Protein AF-A0A6G6WSA3-F1 (afdb_monomer)

Mean predicted aligned error: 6.94 Å

Radius of gyration: 13.83 Å; Cα contacts (8 Å, |Δi|>4): 45; chains: 1; bounding box: 44×20×34 Å

pLDDT: mean 85.13, std 17.1, range [39.84, 97.94]

Secondary structure (DSSP, 8-state):
------------HHHHHHHHHHHHHHHHHH-S--HHHHHHHHHHHHHHHHTT---HHHHHHHHHTTTTTTTT-

Solvent-accessible surface area (backbone atoms only — not comparable to full-atom values): 4456 Å² total; per-residue (Å²): 134,83,81,83,75,75,75,80,77,78,74,54,74,65,54,49,50,49,54,52,52,34,48,52,50,38,39,60,76,68,45,96,67,54,74,66,58,49,48,53,31,46,51,44,35,48,55,45,39,70,74,70,55,79,55,62,67,61,42,28,54,60,34,41,59,82,48,75,72,58,81,78,114

Structure (mmCIF, N/CA/C/O backbone):
data_AF-A0A6G6WSA3-F1
#
_entry.id   AF-A0A6G6WSA3-F1
#
loop_
_atom_site.group_PDB
_atom_site.id
_atom_site.type_symbol
_atom_site.label_atom_id
_atom_site.label_alt_id
_atom_site.label_comp_id
_atom_site.label_asym_id
_atom_site.label_entity_id
_atom_site.label_seq_id
_atom_site.pdbx_PDB_ins_code
_atom_site.Cartn_x
_atom_site.Cartn_y
_atom_site.Cartn_z
_atom_site.occupancy
_atom_site.B_iso_or_equiv
_atom_site.auth_seq_id
_atom_site.auth_comp_id
_atom_site.auth_asym_id
_atom_site.auth_atom_id
_atom_site.pdbx_PDB_model_num
ATOM 1 N N . MET A 1 1 ? 33.184 -11.609 2.446 1.00 47.12 1 MET A N 1
ATOM 2 C CA . MET A 1 1 ? 31.848 -10.976 2.442 1.00 47.12 1 MET A CA 1
ATOM 3 C C . MET A 1 1 ? 31.514 -10.621 1.004 1.00 47.12 1 MET A C 1
ATOM 5 O O . MET A 1 1 ? 32.277 -9.873 0.409 1.00 47.12 1 MET A O 1
ATOM 9 N N . LYS A 1 2 ? 30.474 -11.216 0.409 1.00 39.84 2 LYS A N 1
ATOM 10 C CA . LYS A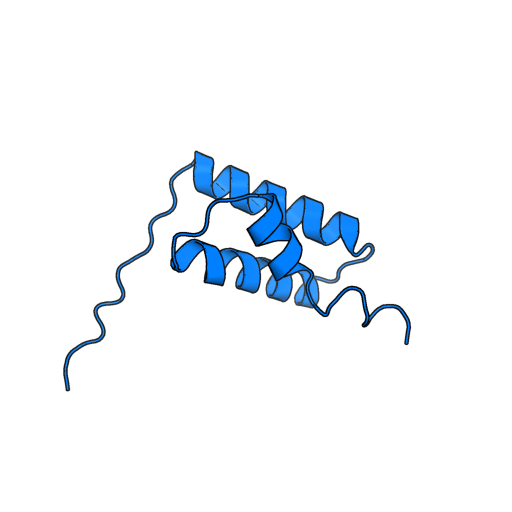 1 2 ? 29.987 -10.760 -0.902 1.00 39.84 2 LYS A CA 1
ATOM 11 C C . LYS A 1 2 ? 29.220 -9.449 -0.682 1.00 39.84 2 LYS A C 1
ATOM 13 O O . LYS A 1 2 ? 28.438 -9.406 0.268 1.00 39.84 2 LYS A O 1
ATOM 18 N N . PRO A 1 3 ? 29.456 -8.399 -1.480 1.00 48.22 3 PRO A N 1
ATOM 19 C CA . PRO A 1 3 ? 28.686 -7.172 -1.370 1.00 48.22 3 PRO A CA 1
ATOM 20 C C . PRO A 1 3 ? 27.239 -7.471 -1.773 1.00 48.22 3 PRO A C 1
ATOM 22 O O . PRO A 1 3 ? 26.996 -8.103 -2.801 1.00 48.22 3 PRO A O 1
ATOM 25 N N . LEU A 1 4 ? 26.290 -7.052 -0.937 1.00 50.22 4 LEU A N 1
ATOM 26 C CA . LEU A 1 4 ? 24.886 -6.960 -1.314 1.00 50.22 4 LEU A CA 1
ATOM 27 C C . LEU A 1 4 ? 24.808 -5.806 -2.311 1.00 50.22 4 LEU A C 1
ATOM 29 O O . LEU A 1 4 ? 24.790 -4.643 -1.915 1.00 50.22 4 LEU A O 1
ATOM 33 N N . VAL A 1 5 ? 24.874 -6.120 -3.601 1.00 50.19 5 VAL A N 1
ATOM 34 C CA . VAL A 1 5 ? 24.503 -5.160 -4.636 1.00 50.19 5 VAL A CA 1
ATOM 35 C C . VAL A 1 5 ? 23.010 -4.943 -4.431 1.00 50.19 5 VAL A C 1
ATOM 37 O O . VAL A 1 5 ? 22.214 -5.833 -4.715 1.00 50.19 5 VAL A O 1
ATOM 40 N N . ALA A 1 6 ? 22.642 -3.824 -3.809 1.00 55.03 6 ALA A N 1
ATOM 41 C CA . ALA A 1 6 ? 21.267 -3.367 -3.827 1.00 55.03 6 ALA A CA 1
ATOM 42 C C . ALA A 1 6 ? 20.969 -3.059 -5.293 1.00 55.03 6 ALA A C 1
ATOM 44 O O . ALA A 1 6 ? 21.439 -2.052 -5.817 1.00 55.03 6 ALA A O 1
ATOM 45 N N . GLU A 1 7 ? 20.301 -3.978 -5.987 1.00 61.47 7 GLU A N 1
ATOM 46 C CA . GLU A 1 7 ? 19.697 -3.647 -7.270 1.00 61.47 7 GLU A CA 1
ATOM 47 C C . GLU A 1 7 ? 18.740 -2.487 -6.994 1.00 61.47 7 GLU A C 1
ATOM 49 O O . GLU A 1 7 ? 17.779 -2.625 -6.233 1.00 61.47 7 GLU A O 1
ATOM 54 N N . GLU A 1 8 ? 19.074 -1.305 -7.512 1.00 67.25 8 GLU A N 1
ATOM 55 C CA . GLU A 1 8 ? 18.191 -0.151 -7.428 1.00 67.25 8 GLU A CA 1
ATOM 56 C C . GLU A 1 8 ? 16.931 -0.493 -8.219 1.00 67.25 8 GLU A C 1
ATOM 58 O O . GLU A 1 8 ? 16.938 -0.545 -9.449 1.00 67.25 8 GLU A O 1
ATOM 63 N N . VAL A 1 9 ? 15.847 -0.777 -7.500 1.00 73.75 9 VAL A N 1
ATOM 64 C CA . VAL A 1 9 ? 14.537 -0.948 -8.116 1.00 73.75 9 VAL A CA 1
ATOM 65 C C . VAL A 1 9 ? 14.076 0.433 -8.558 1.00 73.75 9 VAL A C 1
ATOM 67 O O . VAL A 1 9 ? 13.722 1.281 -7.738 1.00 73.75 9 VAL A O 1
ATOM 70 N N . VAL A 1 10 ? 14.116 0.664 -9.865 1.00 85.31 10 VAL A N 1
ATOM 71 C CA . VAL A 1 10 ? 13.595 1.879 -10.484 1.00 85.31 10 VAL A CA 1
ATOM 72 C C . VAL A 1 10 ? 12.154 1.615 -10.887 1.00 85.31 10 VAL A C 1
ATOM 74 O O . VAL A 1 10 ? 11.892 0.665 -11.619 1.00 85.31 10 VAL A O 1
ATOM 77 N N . PHE A 1 11 ? 11.241 2.460 -10.411 1.00 89.19 11 PHE A N 1
ATOM 78 C CA . PHE A 1 11 ? 9.854 2.453 -10.859 1.00 89.19 11 PHE A CA 1
ATOM 79 C C . PHE A 1 11 ? 9.664 3.477 -11.973 1.00 89.19 11 PHE A C 1
ATOM 81 O O . PHE A 1 11 ? 10.071 4.635 -11.829 1.00 89.19 11 PHE A O 1
ATOM 88 N N . ASP A 1 12 ? 9.030 3.072 -13.064 1.00 93.06 12 ASP A N 1
ATOM 89 C CA . ASP A 1 12 ? 8.609 3.997 -14.104 1.00 93.06 12 ASP A CA 1
ATOM 90 C C . ASP A 1 12 ? 7.384 4.832 -13.674 1.00 93.06 12 ASP A C 1
ATOM 92 O O . ASP A 1 12 ? 6.830 4.701 -12.577 1.00 93.06 12 ASP A O 1
ATOM 96 N N . ALA A 1 13 ? 6.971 5.762 -14.535 1.00 94.19 13 ALA A N 1
ATOM 97 C CA . ALA A 1 13 ? 5.877 6.675 -14.227 1.00 94.19 13 ALA A CA 1
ATOM 98 C C . ALA A 1 13 ? 4.520 5.967 -14.060 1.00 94.19 13 ALA A C 1
ATOM 100 O O . ALA A 1 13 ? 3.689 6.442 -13.279 1.00 94.19 13 ALA A O 1
ATOM 101 N N . ASP A 1 14 ? 4.283 4.870 -14.775 1.00 94.81 14 ASP A N 1
ATOM 102 C CA . ASP A 1 14 ? 3.027 4.127 -14.721 1.00 94.81 14 ASP A CA 1
ATOM 103 C C . ASP A 1 14 ? 2.993 3.218 -13.490 1.00 94.81 14 ASP A C 1
ATOM 105 O O . ASP A 1 14 ? 1.982 3.176 -12.783 1.00 94.81 14 ASP A O 1
ATOM 109 N N . GLU A 1 15 ? 4.122 2.601 -13.144 1.00 94.00 15 GLU A N 1
ATOM 110 C CA . GLU A 1 15 ? 4.305 1.874 -11.890 1.00 94.00 15 GLU A CA 1
ATOM 111 C C . GLU A 1 15 ? 4.091 2.800 -10.687 1.00 94.00 15 GLU A C 1
ATOM 113 O O . GLU A 1 15 ? 3.316 2.481 -9.786 1.00 94.00 15 GLU A O 1
ATOM 118 N N . LEU A 1 16 ? 4.685 3.997 -10.680 1.00 94.75 16 LEU A N 1
ATOM 119 C CA . LEU A 1 16 ? 4.460 4.968 -9.604 1.00 94.75 16 LEU A CA 1
ATOM 120 C C . LEU A 1 16 ? 2.984 5.372 -9.488 1.00 94.75 16 LEU A C 1
ATOM 122 O O . LEU A 1 16 ? 2.458 5.472 -8.375 1.00 94.75 16 LEU A O 1
ATOM 126 N N . ARG A 1 17 ? 2.287 5.580 -10.613 1.00 96.50 17 ARG A N 1
ATOM 127 C CA . ARG A 1 17 ? 0.843 5.877 -10.610 1.00 96.50 17 ARG A CA 1
ATOM 128 C C . ARG A 1 17 ? 0.039 4.729 -10.018 1.00 96.50 17 ARG A C 1
ATOM 130 O O . ARG A 1 17 ? -0.826 4.982 -9.178 1.00 96.50 17 ARG A O 1
ATOM 137 N N . LEU A 1 18 ? 0.351 3.495 -10.404 1.00 95.81 18 LEU A N 1
ATOM 138 C CA . LEU A 1 18 ? -0.274 2.295 -9.862 1.00 95.81 18 LEU A CA 1
ATOM 139 C C . LEU A 1 18 ? -0.090 2.218 -8.339 1.00 95.81 18 LEU A C 1
ATOM 141 O O . LEU A 1 18 ? -1.073 2.087 -7.610 1.00 95.81 18 LEU A O 1
ATOM 145 N N . LEU A 1 19 ? 1.140 2.372 -7.841 1.00 96.38 19 LEU A N 1
ATOM 146 C CA . LEU A 1 19 ? 1.439 2.309 -6.405 1.00 96.38 19 LEU A CA 1
ATOM 147 C C . LEU A 1 19 ? 0.707 3.407 -5.614 1.00 96.38 19 LEU A C 1
ATOM 149 O O . LEU A 1 19 ? 0.192 3.151 -4.524 1.00 96.38 19 LEU A O 1
ATOM 153 N N . ILE A 1 20 ? 0.596 4.618 -6.173 1.00 97.19 20 ILE A N 1
ATOM 154 C CA . ILE A 1 20 ? -0.180 5.714 -5.570 1.00 97.19 20 ILE A CA 1
ATOM 155 C C . ILE A 1 20 ? -1.674 5.373 -5.526 1.00 97.19 20 ILE A C 1
ATOM 157 O O . ILE A 1 20 ? -2.325 5.644 -4.514 1.00 97.19 20 ILE A O 1
ATOM 161 N N . MET A 1 21 ? -2.228 4.794 -6.596 1.00 97.94 21 MET A N 1
ATOM 162 C CA . MET A 1 21 ? -3.632 4.372 -6.631 1.00 97.94 21 MET A CA 1
ATOM 163 C C . MET A 1 21 ? -3.916 3.290 -5.589 1.00 97.94 21 MET A C 1
ATOM 165 O O . MET A 1 21 ? -4.897 3.401 -4.856 1.00 97.94 21 MET A O 1
ATOM 169 N N . ILE A 1 22 ? -3.032 2.297 -5.467 1.00 97.62 22 ILE A N 1
ATOM 170 C CA . ILE A 1 22 ? -3.152 1.229 -4.468 1.00 97.62 22 ILE A CA 1
ATOM 171 C C . ILE A 1 22 ? -3.113 1.809 -3.055 1.00 97.62 22 ILE A C 1
ATOM 173 O O . ILE A 1 22 ? -3.957 1.460 -2.237 1.00 97.62 22 ILE A O 1
ATOM 177 N N . LEU A 1 23 ? -2.176 2.718 -2.764 1.00 97.06 23 LEU A N 1
ATOM 178 C CA . LEU A 1 23 ? -2.082 3.355 -1.448 1.00 97.06 23 LEU A CA 1
ATOM 179 C C . LEU A 1 23 ? -3.364 4.116 -1.094 1.00 97.06 23 LEU A C 1
ATOM 181 O O . LEU A 1 23 ? -3.841 4.013 0.032 1.00 97.06 23 LEU A O 1
ATOM 185 N N . ARG A 1 24 ? -3.928 4.869 -2.046 1.00 96.50 24 ARG A N 1
ATOM 186 C CA . ARG A 1 24 ? -5.192 5.591 -1.835 1.00 96.50 24 ARG A CA 1
ATOM 187 C C . ARG A 1 24 ? -6.336 4.626 -1.539 1.00 96.50 24 ARG A C 1
ATOM 189 O O . ARG A 1 24 ? -6.982 4.785 -0.509 1.00 96.50 24 ARG A O 1
ATOM 196 N N . GLN A 1 25 ? -6.514 3.601 -2.375 1.00 97.00 25 GLN A N 1
ATOM 197 C CA . GLN A 1 25 ? -7.585 2.623 -2.190 1.00 97.00 25 GLN A CA 1
ATOM 198 C C . GLN A 1 25 ? -7.429 1.847 -0.877 1.00 97.00 25 GLN A C 1
ATOM 200 O O . GLN A 1 25 ? -8.395 1.670 -0.149 1.00 97.00 25 GLN A O 1
ATOM 205 N N . ALA A 1 26 ? -6.209 1.435 -0.526 1.00 95.31 26 ALA A N 1
ATOM 206 C CA . ALA A 1 26 ? -5.936 0.743 0.730 1.00 95.31 26 ALA A CA 1
ATOM 207 C C . ALA A 1 26 ? -6.285 1.605 1.955 1.00 95.31 26 ALA A C 1
ATOM 209 O O . ALA A 1 26 ? -6.843 1.094 2.924 1.00 95.31 26 ALA A O 1
ATOM 210 N N . CYS A 1 27 ? -5.978 2.906 1.921 1.00 94.69 27 CYS A N 1
ATOM 211 C CA . CYS A 1 27 ? -6.382 3.823 2.986 1.00 94.69 27 CYS A CA 1
ATOM 212 C C . CYS A 1 27 ? -7.908 3.974 3.061 1.00 94.69 27 CYS A C 1
ATOM 214 O O . CYS A 1 27 ? -8.458 3.948 4.158 1.00 94.69 27 CYS A O 1
ATOM 216 N N . GLU A 1 28 ? -8.591 4.096 1.921 1.00 94.12 28 GLU A N 1
ATOM 217 C CA . GLU A 1 28 ? -10.058 4.173 1.866 1.00 94.12 28 GLU A CA 1
ATOM 218 C C . GLU A 1 28 ? -10.729 2.907 2.418 1.00 94.12 28 GLU A C 1
ATOM 220 O O . GLU A 1 28 ? -11.666 3.013 3.208 1.00 94.12 28 GLU A O 1
ATOM 225 N N . ASP A 1 29 ? -10.210 1.724 2.076 1.00 91.94 29 ASP A N 1
ATOM 226 C CA . ASP A 1 29 ? -10.723 0.430 2.543 1.00 91.94 29 ASP A CA 1
ATOM 227 C C . ASP A 1 29 ? -10.608 0.276 4.076 1.00 91.94 29 ASP A C 1
ATOM 229 O O . ASP A 1 29 ? -11.425 -0.400 4.705 1.00 91.94 29 ASP A O 1
ATOM 233 N N . ILE A 1 30 ? -9.595 0.901 4.689 1.00 90.06 30 ILE A N 1
ATOM 234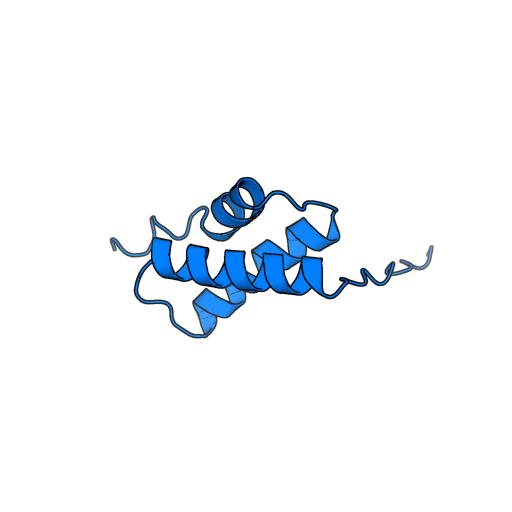 C CA . ILE A 1 30 ? -9.367 0.886 6.144 1.00 90.06 30 ILE A CA 1
ATOM 235 C C . ILE A 1 30 ? -10.197 1.965 6.862 1.00 90.06 30 ILE A C 1
ATOM 237 O O . ILE A 1 30 ? -10.654 1.735 7.986 1.00 90.06 30 ILE A O 1
ATOM 241 N N . GLY A 1 31 ? -10.396 3.129 6.238 1.00 89.12 31 GLY A N 1
ATOM 242 C CA . GLY A 1 31 ? -11.106 4.272 6.813 1.00 89.12 31 GLY A CA 1
ATOM 243 C C . GLY A 1 31 ? -10.156 5.368 7.321 1.00 89.12 31 GLY A C 1
ATOM 244 O O . GLY A 1 31 ? -9.222 5.736 6.615 1.00 89.12 31 GLY A O 1
ATOM 245 N N . PRO A 1 32 ? -10.379 5.968 8.505 1.00 89.19 32 PRO A N 1
ATOM 246 C CA . PRO A 1 32 ? -9.474 6.984 9.042 1.00 89.19 32 PRO A CA 1
ATOM 247 C C . PRO A 1 32 ? -8.061 6.420 9.253 1.00 89.19 32 PRO A C 1
ATOM 249 O O . PRO A 1 32 ? -7.853 5.534 10.080 1.00 89.19 32 PRO A O 1
ATOM 252 N N . VAL A 1 33 ? -7.089 6.947 8.507 1.00 91.38 33 VAL A N 1
ATOM 253 C CA . VAL A 1 33 ? -5.679 6.539 8.553 1.00 91.38 33 VAL A CA 1
ATOM 254 C C . VAL A 1 33 ? -4.830 7.729 9.002 1.00 91.38 33 VAL A C 1
ATOM 256 O O . VAL A 1 33 ? -4.902 8.797 8.395 1.00 91.38 33 VAL A O 1
ATOM 259 N N . ASP A 1 34 ? -4.023 7.550 10.050 1.00 93.19 34 ASP A N 1
ATOM 260 C CA . ASP A 1 34 ? -3.026 8.542 10.464 1.00 93.19 34 ASP A CA 1
ATOM 261 C C . ASP A 1 34 ? -1.736 8.439 9.625 1.00 93.19 34 ASP A C 1
ATOM 263 O O . ASP A 1 34 ? -1.520 7.483 8.875 1.00 93.19 34 ASP A O 1
ATOM 267 N N . ASP A 1 35 ? -0.849 9.429 9.734 1.00 93.88 35 ASP A N 1
ATOM 268 C CA . ASP A 1 35 ? 0.376 9.466 8.921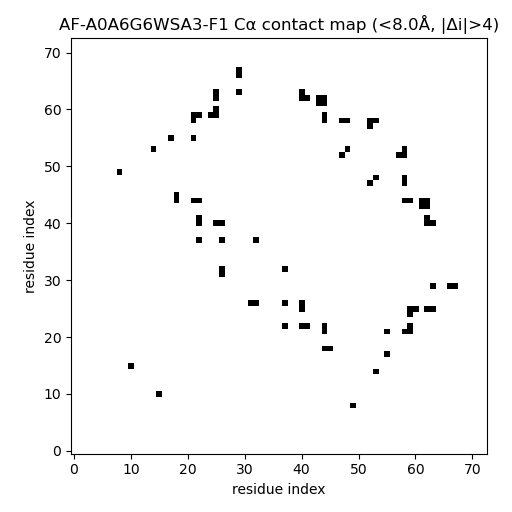 1.00 93.88 35 ASP A CA 1
ATOM 269 C C . ASP A 1 35 ? 1.287 8.252 9.163 1.00 93.88 35 ASP A C 1
ATOM 271 O O . ASP A 1 35 ? 1.976 7.785 8.247 1.00 93.88 35 ASP A O 1
ATOM 275 N N . LYS A 1 36 ? 1.267 7.699 10.382 1.00 93.94 36 LYS A N 1
ATOM 276 C CA . LYS A 1 36 ? 2.051 6.515 10.737 1.00 93.94 36 LYS A CA 1
ATOM 277 C C . LYS A 1 36 ? 1.522 5.285 10.008 1.00 93.94 36 LYS A C 1
ATOM 279 O O . LYS A 1 36 ? 2.286 4.608 9.322 1.00 93.94 36 LYS A O 1
ATOM 284 N N . LEU A 1 37 ? 0.225 5.017 10.110 1.00 93.56 37 LEU A N 1
ATOM 285 C CA . LEU A 1 37 ? -0.419 3.883 9.466 1.00 93.56 37 LEU A CA 1
ATOM 286 C C . LEU A 1 37 ? -0.340 3.998 7.943 1.00 93.56 37 LEU A C 1
ATOM 288 O O . LEU A 1 37 ? -0.038 3.018 7.265 1.00 93.56 37 LEU A O 1
ATOM 292 N N . ARG A 1 38 ? -0.505 5.206 7.395 1.00 95.06 38 ARG A N 1
ATOM 293 C CA . ARG A 1 38 ? -0.316 5.467 5.962 1.00 95.06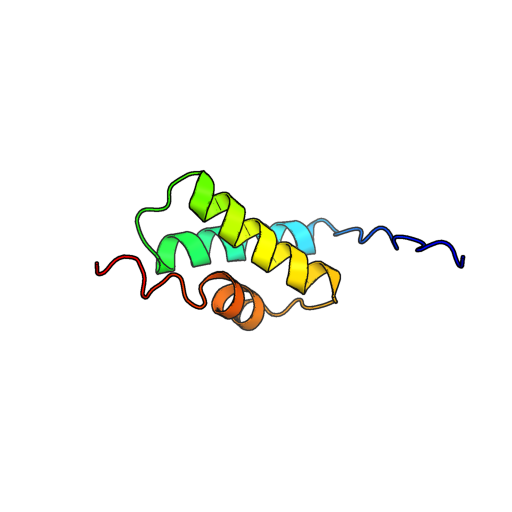 38 ARG A CA 1
ATOM 294 C C . ARG A 1 38 ? 1.096 5.107 5.501 1.00 95.06 38 ARG A C 1
ATOM 296 O O . ARG A 1 38 ? 1.257 4.508 4.438 1.00 95.06 38 ARG A O 1
ATOM 303 N N . SER A 1 39 ? 2.107 5.442 6.300 1.00 95.12 39 SER A N 1
ATOM 304 C CA . SER A 1 39 ? 3.504 5.093 6.016 1.00 95.12 39 SE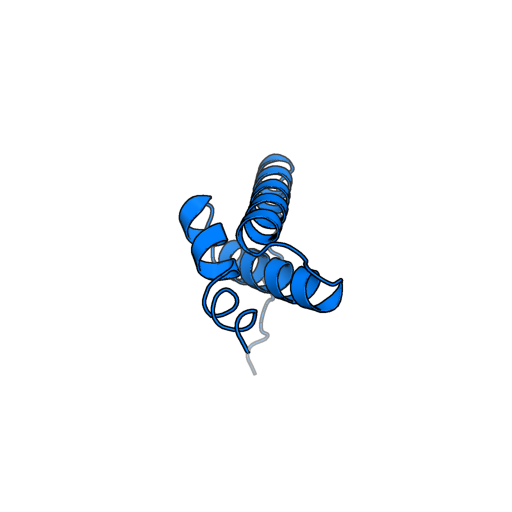R A CA 1
ATOM 305 C C . SER A 1 39 ? 3.742 3.581 6.091 1.00 95.12 39 SER A C 1
ATOM 307 O O . SER A 1 39 ? 4.445 3.024 5.251 1.00 95.12 39 SER A O 1
ATOM 309 N N . GLU A 1 40 ? 3.123 2.892 7.053 1.00 94.69 40 GLU A N 1
ATOM 310 C CA . GLU A 1 40 ? 3.179 1.427 7.158 1.00 94.69 40 GLU A CA 1
ATOM 311 C C . GLU A 1 40 ? 2.555 0.739 5.931 1.00 94.69 40 GLU A C 1
ATOM 313 O O . GLU A 1 40 ? 3.152 -0.189 5.381 1.00 94.69 40 GLU A O 1
ATOM 318 N N . ILE A 1 41 ? 1.400 1.221 5.459 1.00 95.44 41 ILE A N 1
ATOM 319 C CA . ILE A 1 41 ? 0.736 0.727 4.241 1.00 95.44 41 ILE A CA 1
ATOM 320 C C . ILE A 1 41 ? 1.641 0.945 3.021 1.00 95.44 41 ILE A C 1
ATOM 322 O O . ILE A 1 41 ? 1.898 0.003 2.271 1.00 95.44 41 ILE A O 1
ATOM 326 N N . ALA A 1 42 ? 2.177 2.157 2.847 1.00 95.94 42 ALA A N 1
ATOM 327 C CA . ALA A 1 42 ? 3.068 2.482 1.733 1.00 95.94 42 ALA A CA 1
ATOM 328 C C . ALA A 1 42 ? 4.313 1.581 1.706 1.00 95.94 42 ALA A C 1
ATOM 330 O O . ALA A 1 42 ? 4.659 1.039 0.657 1.00 95.94 42 ALA A O 1
ATOM 331 N N . ASN A 1 43 ? 4.943 1.348 2.861 1.00 95.19 43 ASN A N 1
ATOM 332 C CA . ASN A 1 43 ? 6.111 0.473 2.970 1.00 95.19 43 ASN A CA 1
ATOM 333 C C . ASN A 1 43 ? 5.804 -0.977 2.579 1.00 95.19 43 ASN A C 1
ATOM 335 O O . ASN A 1 43 ? 6.640 -1.635 1.963 1.00 95.19 43 ASN A O 1
ATOM 339 N N . ARG A 1 44 ? 4.610 -1.486 2.900 1.00 94.88 44 ARG A N 1
ATOM 340 C CA . ARG A 1 44 ? 4.197 -2.841 2.501 1.00 94.88 44 ARG A CA 1
ATOM 341 C C . ARG A 1 44 ? 3.991 -2.962 0.995 1.00 94.88 44 ARG A C 1
ATOM 343 O O . ARG A 1 44 ? 4.431 -3.952 0.416 1.00 94.88 44 ARG A O 1
ATOM 350 N N . ILE A 1 45 ? 3.360 -1.961 0.378 1.00 95.62 45 ILE A N 1
ATOM 351 C CA . ILE A 1 45 ? 3.170 -1.902 -1.079 1.00 95.62 45 ILE A CA 1
ATOM 352 C C . ILE A 1 45 ? 4.537 -1.867 -1.769 1.00 95.62 45 ILE A C 1
ATOM 354 O O . ILE A 1 45 ? 4.815 -2.701 -2.626 1.00 95.62 45 ILE A O 1
ATOM 358 N N . LEU A 1 46 ? 5.418 -0.960 -1.336 1.00 94.25 46 LEU A N 1
ATOM 359 C CA . LEU A 1 46 ? 6.766 -0.826 -1.888 1.00 94.25 46 LEU A CA 1
ATOM 360 C C . LEU A 1 46 ? 7.592 -2.097 -1.706 1.00 94.25 46 LEU A C 1
ATOM 362 O O . LEU A 1 46 ? 8.258 -2.519 -2.641 1.00 94.25 46 LEU A O 1
ATOM 366 N N . SER A 1 47 ? 7.521 -2.743 -0.541 1.00 93.00 47 SER A N 1
ATOM 367 C CA . SER A 1 47 ? 8.252 -3.984 -0.293 1.00 93.00 47 SER A CA 1
ATOM 368 C C . SER A 1 47 ? 7.876 -5.070 -1.300 1.00 93.00 47 SER A C 1
ATOM 370 O O . SER A 1 47 ? 8.769 -5.677 -1.879 1.00 93.00 47 SER A O 1
ATOM 372 N N . MET A 1 48 ? 6.588 -5.286 -1.574 1.00 93.69 48 MET A N 1
ATOM 373 C CA . MET A 1 48 ? 6.166 -6.258 -2.588 1.00 93.69 48 MET A CA 1
ATOM 374 C C . MET A 1 48 ? 6.539 -5.831 -4.009 1.00 93.69 48 MET A C 1
ATOM 376 O O . MET A 1 48 ? 7.022 -6.650 -4.789 1.00 93.69 48 MET A O 1
ATOM 380 N N . ALA A 1 49 ? 6.376 -4.547 -4.328 1.00 93.75 49 ALA A N 1
ATOM 381 C CA . ALA A 1 49 ? 6.751 -4.017 -5.631 1.00 93.75 49 ALA A CA 1
ATOM 382 C C . ALA A 1 49 ? 8.262 -4.167 -5.893 1.00 93.75 49 ALA A C 1
ATOM 384 O O . ALA A 1 49 ? 8.671 -4.541 -6.991 1.00 93.75 49 ALA A O 1
ATOM 385 N N . CYS A 1 50 ? 9.112 -4.004 -4.881 1.00 92.06 50 CYS A N 1
ATOM 386 C CA . CYS A 1 50 ? 10.545 -4.269 -5.013 1.00 92.06 50 CYS A CA 1
ATOM 387 C C . CYS A 1 50 ? 10.874 -5.739 -5.326 1.00 92.06 50 CYS A C 1
ATOM 389 O O . CYS A 1 50 ? 11.932 -6.007 -5.880 1.00 92.06 50 CYS A O 1
ATOM 391 N N . HIS A 1 51 ? 9.974 -6.683 -5.034 1.00 90.19 51 HIS A N 1
ATOM 392 C CA . HIS A 1 51 ? 10.119 -8.097 -5.406 1.00 90.19 51 HIS A CA 1
ATOM 393 C C . HIS A 1 51 ? 9.473 -8.444 -6.761 1.00 90.19 51 HIS A C 1
ATOM 395 O O . HIS A 1 51 ? 9.409 -9.615 -7.126 1.00 90.19 51 HIS A O 1
ATOM 401 N N . GLY A 1 52 ? 9.003 -7.442 -7.512 1.00 90.12 52 GLY A N 1
ATOM 402 C CA . GLY A 1 52 ? 8.443 -7.610 -8.856 1.00 90.12 52 GLY A CA 1
ATOM 403 C C . GLY A 1 52 ? 6.919 -7.717 -8.922 1.00 90.12 52 GLY A C 1
ATOM 404 O O . GLY A 1 52 ? 6.383 -7.818 -10.021 1.00 90.12 52 GLY A O 1
ATOM 405 N N . GLU A 1 53 ? 6.204 -7.650 -7.794 1.00 94.56 53 GLU A N 1
ATOM 406 C CA . GLU A 1 53 ? 4.738 -7.672 -7.818 1.00 94.56 53 GLU A CA 1
ATOM 407 C C . GLU A 1 53 ? 4.177 -6.371 -8.409 1.00 94.56 53 GLU A C 1
ATOM 409 O O . GLU A 1 53 ? 4.626 -5.273 -8.064 1.00 94.56 53 GLU A O 1
ATOM 414 N N . ARG A 1 54 ? 3.198 -6.488 -9.307 1.00 91.69 54 ARG A N 1
ATOM 415 C CA . ARG A 1 54 ? 2.554 -5.370 -10.020 1.00 91.69 54 ARG A CA 1
ATOM 416 C C . ARG A 1 54 ? 1.040 -5.506 -10.107 1.00 91.69 54 ARG A C 1
ATOM 418 O O . ARG A 1 54 ? 0.387 -4.628 -10.660 1.00 91.69 54 ARG A O 1
ATOM 425 N N . ASP A 1 55 ? 0.468 -6.574 -9.575 1.00 95.69 55 ASP A N 1
ATOM 426 C CA . ASP A 1 55 ? -0.972 -6.735 -9.540 1.00 95.69 55 ASP A CA 1
ATOM 427 C C . ASP A 1 55 ? -1.607 -5.819 -8.485 1.00 95.69 55 ASP A C 1
ATOM 429 O O . ASP A 1 55 ? -1.212 -5.788 -7.314 1.00 95.69 55 ASP A O 1
ATOM 433 N N . PHE A 1 56 ? -2.622 -5.069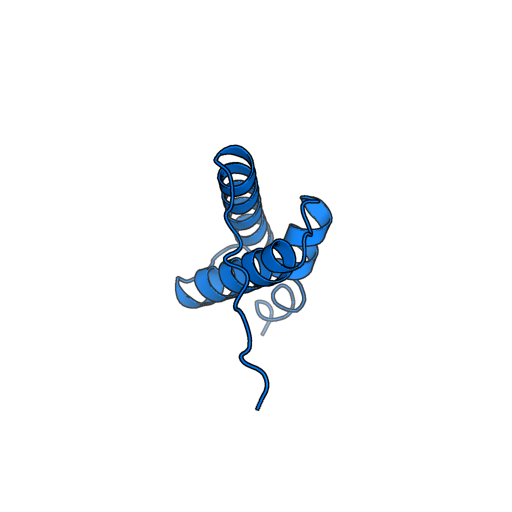 -8.911 1.00 95.69 56 PHE A N 1
ATOM 434 C CA . PHE A 1 56 ? -3.297 -4.090 -8.067 1.00 95.69 56 PHE A CA 1
ATOM 435 C C . PHE A 1 56 ? -3.938 -4.745 -6.840 1.00 95.69 56 PHE A C 1
ATOM 437 O O . PHE A 1 56 ? -3.744 -4.279 -5.713 1.00 95.69 56 PHE A O 1
ATOM 444 N N . GLU A 1 57 ? -4.711 -5.814 -7.047 1.00 96.25 57 GLU A N 1
ATOM 445 C CA . GLU A 1 57 ? -5.470 -6.449 -5.969 1.00 96.25 57 GLU A CA 1
ATOM 446 C C . GLU A 1 57 ? -4.539 -7.124 -4.967 1.00 96.25 57 GLU A C 1
ATOM 448 O O . GLU A 1 57 ? -4.729 -6.985 -3.758 1.00 96.25 57 GLU A O 1
ATOM 453 N N . THR A 1 58 ? -3.500 -7.794 -5.457 1.00 95.44 58 THR A N 1
ATOM 454 C CA . THR A 1 58 ? -2.493 -8.470 -4.639 1.00 95.44 58 THR A CA 1
ATOM 455 C C . THR A 1 58 ? -1.765 -7.478 -3.740 1.00 95.44 58 THR A C 1
ATOM 457 O O . THR A 1 58 ? -1.717 -7.670 -2.520 1.00 95.44 58 THR A O 1
ATOM 460 N N . LEU A 1 59 ? -1.277 -6.369 -4.306 1.00 96.06 59 LEU A N 1
ATOM 461 C CA . LEU A 1 59 ? -0.609 -5.316 -3.541 1.00 96.06 59 LEU A CA 1
ATOM 462 C C . LEU A 1 59 ? -1.550 -4.676 -2.509 1.00 96.06 59 LEU A C 1
ATOM 464 O O . LEU A 1 59 ? -1.162 -4.508 -1.351 1.00 96.06 59 LEU A O 1
ATOM 468 N N . ARG A 1 60 ? -2.797 -4.364 -2.886 1.00 95.44 60 ARG A N 1
ATOM 469 C CA . ARG A 1 60 ? -3.803 -3.776 -1.982 1.00 95.44 60 ARG A CA 1
ATOM 470 C C . ARG A 1 60 ? -4.144 -4.705 -0.816 1.00 95.44 60 ARG A C 1
ATOM 472 O O . ARG A 1 60 ? -4.140 -4.286 0.345 1.00 95.44 60 ARG A O 1
ATOM 479 N N . ASN A 1 61 ? -4.435 -5.969 -1.112 1.00 94.00 61 ASN A N 1
ATOM 4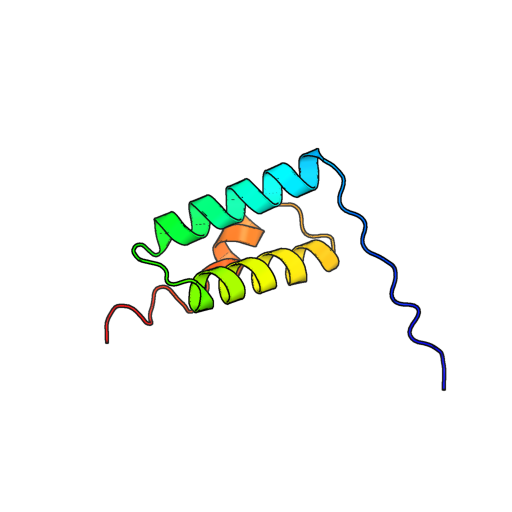80 C CA . ASN A 1 61 ? -4.824 -6.958 -0.109 1.00 94.00 61 ASN A CA 1
ATOM 481 C C . ASN A 1 61 ? -3.675 -7.208 0.877 1.00 94.00 61 ASN A C 1
ATOM 483 O O . ASN A 1 61 ? -3.893 -7.263 2.086 1.00 94.00 61 ASN A O 1
ATOM 487 N N . HIS A 1 62 ? -2.437 -7.292 0.383 1.00 93.25 62 HIS A N 1
ATOM 488 C CA . HIS A 1 62 ? -1.271 -7.446 1.247 1.00 93.25 62 HIS A CA 1
ATOM 489 C C . HIS A 1 62 ? -1.014 -6.204 2.110 1.00 93.25 62 HIS A C 1
ATOM 491 O O . HIS A 1 62 ? -0.728 -6.316 3.305 1.00 93.25 62 HIS A O 1
ATOM 497 N N . ALA A 1 63 ? -1.155 -5.006 1.537 1.00 93.12 63 ALA A N 1
ATOM 498 C CA . ALA A 1 63 ? -0.937 -3.759 2.259 1.00 93.12 63 ALA A CA 1
ATOM 499 C C . ALA A 1 63 ? -1.878 -3.614 3.466 1.00 93.12 63 ALA A C 1
ATOM 501 O O . ALA A 1 63 ? -1.443 -3.204 4.544 1.00 93.12 63 ALA A O 1
ATOM 502 N N . THR A 1 64 ? -3.137 -4.027 3.305 1.00 92.38 64 THR A N 1
ATOM 503 C CA . THR A 1 64 ? -4.199 -3.932 4.323 1.00 92.38 64 THR A CA 1
ATOM 504 C C . THR A 1 64 ? -4.254 -5.127 5.288 1.00 92.38 64 THR A C 1
ATOM 506 O O . THR A 1 64 ? -4.937 -5.068 6.319 1.00 92.38 64 THR A O 1
ATOM 509 N N . LEU A 1 65 ? -3.505 -6.203 5.014 1.00 88.69 65 LEU A N 1
ATOM 510 C CA . LEU A 1 65 ? -3.539 -7.439 5.797 1.00 88.69 65 LEU A CA 1
ATOM 511 C C . LEU A 1 65 ? -3.199 -7.190 7.278 1.00 88.69 65 LEU A C 1
ATOM 513 O O . LEU A 1 65 ? -2.168 -6.609 7.626 1.00 88.69 6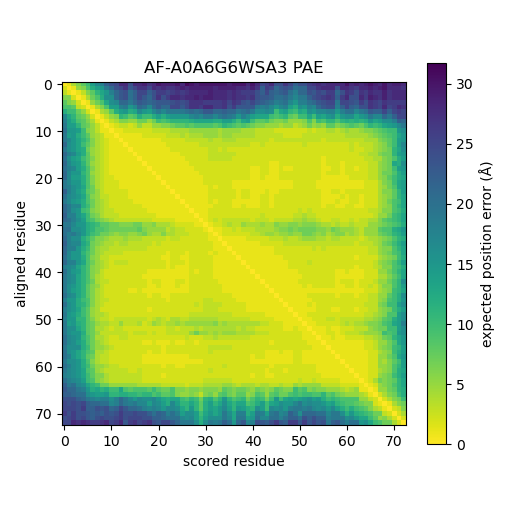5 LEU A O 1
ATOM 517 N N . GLY A 1 66 ? -4.075 -7.635 8.180 1.00 78.81 66 GLY A N 1
ATOM 518 C CA . GLY A 1 66 ? -3.890 -7.475 9.627 1.00 78.81 66 GLY A CA 1
ATOM 519 C C . GLY A 1 66 ? -4.091 -6.050 10.167 1.00 78.81 66 GLY A C 1
ATOM 520 O O . GLY A 1 66 ? -3.935 -5.850 11.371 1.00 78.81 66 GLY A O 1
ATOM 521 N N . ILE A 1 67 ? -4.461 -5.077 9.322 1.00 79.75 67 ILE A N 1
ATOM 522 C CA . ILE A 1 67 ? -4.823 -3.710 9.741 1.00 79.75 67 ILE A CA 1
ATOM 523 C C . ILE A 1 67 ? -6.332 -3.601 9.979 1.00 79.75 67 ILE A C 1
ATOM 525 O O . ILE A 1 67 ? -6.747 -3.077 11.009 1.00 79.75 67 ILE A O 1
ATOM 529 N N . ALA A 1 68 ? -7.155 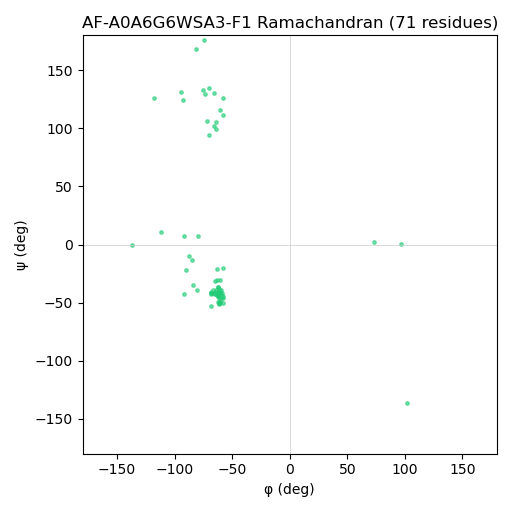-4.191 9.105 1.00 60.25 68 ALA A N 1
ATOM 530 C CA . ALA A 1 68 ? -8.618 -4.178 9.234 1.00 60.25 68 ALA A CA 1
ATOM 531 C C . ALA A 1 68 ? -9.139 -4.777 10.565 1.00 60.25 68 ALA A C 1
ATOM 533 O O . ALA A 1 68 ? -10.251 -4.482 10.993 1.00 60.25 68 ALA A O 1
ATOM 534 N N . GLY A 1 69 ? -8.327 -5.593 11.250 1.00 55.62 69 GLY A N 1
ATOM 535 C CA . GLY A 1 69 ? -8.635 -6.133 12.579 1.00 55.62 69 GLY A CA 1
ATOM 536 C C . GLY A 1 69 ? -8.267 -5.225 13.762 1.00 55.62 69 GLY A C 1
ATOM 537 O O . GLY A 1 69 ? -8.707 -5.500 14.873 1.00 55.62 69 GLY A O 1
ATOM 538 N N . ARG A 1 70 ? -7.472 -4.163 13.561 1.00 54.19 70 ARG A N 1
ATOM 539 C CA . ARG A 1 70 ? -6.984 -3.281 14.641 1.00 54.19 70 ARG A CA 1
ATOM 540 C C . ARG A 1 70 ? -7.902 -2.096 14.946 1.00 54.19 70 ARG A C 1
ATOM 542 O O . ARG A 1 70 ? -7.868 -1.610 16.066 1.00 54.19 70 ARG A O 1
ATOM 549 N N . SER A 1 71 ? -8.760 -1.683 14.012 1.00 48.03 71 SER A N 1
ATOM 550 C CA . SER A 1 71 ? -9.730 -0.589 14.224 1.00 48.03 71 SER A CA 1
ATOM 551 C C . SER A 1 71 ? -10.997 -0.994 14.998 1.00 48.03 71 SER A C 1
ATOM 553 O O . SER A 1 71 ? -11.933 -0.205 15.081 1.00 48.03 71 SER A O 1
ATOM 555 N N . ARG A 1 72 ? -11.076 -2.221 15.538 1.00 45.53 72 ARG A N 1
ATOM 556 C CA . ARG A 1 72 ? -12.230 -2.715 16.322 1.00 45.53 72 ARG A CA 1
ATOM 557 C C . ARG A 1 72 ? -11.937 -2.936 17.816 1.00 45.53 72 ARG A C 1
ATOM 559 O O . ARG A 1 72 ? -12.760 -3.558 18.483 1.00 45.53 72 ARG A O 1
ATOM 566 N N . ALA A 1 73 ? -10.794 -2.472 18.321 1.00 40.53 73 ALA A N 1
ATOM 567 C CA . ALA A 1 73 ? -10.433 -2.555 19.739 1.00 40.53 73 ALA A CA 1
ATOM 568 C C . ALA A 1 73 ? -10.594 -1.202 20.437 1.00 40.53 73 ALA A C 1
ATOM 570 O O . ALA A 1 73 ? -10.220 -0.183 19.815 1.00 40.53 73 ALA A O 1
#

Sequence (73 aa):
MKPLVAEEVVFDADELRLLIMILRQACEDIGPVDDKLRSEIANRILSMACHGERDFETLRNHATLGIAGRSRA

Foldseek 3Di:
DDDPPPPPDDDDPVLVVLLVVLLVVLCVVQDDDDPVLSVQLSVQLVVVVSVVDRDSVVSNCRSNPPSSVVVPD

Nearest PDB structures (foldseek):
  4non-assembly2_B  TM=3.352E-01  e=4.784E+00  Streptococcus thermophilus LMG 18311
  4fm3-assembly1_C  TM=3.350E-01  e=5.368E+00  Pseudomonas aeruginosa PAO1